Protein AF-A0A8S3J672-F1 (afdb_monomer)

Organism: NCBI:txid392030

Structure (mmCIF, N/CA/C/O backbone):
data_AF-A0A8S3J672-F1
#
_entry.id   AF-A0A8S3J672-F1
#
loop_
_atom_site.group_PDB
_atom_site.id
_atom_site.type_symbol
_atom_site.label_atom_id
_atom_site.label_alt_id
_atom_site.label_comp_id
_atom_site.label_asym_id
_atom_site.label_entity_id
_atom_site.label_seq_id
_atom_site.pdbx_PDB_ins_code
_atom_site.Cartn_x
_atom_site.Cartn_y
_atom_site.Cartn_z
_atom_site.occupancy
_atom_site.B_iso_or_equiv
_atom_site.auth_seq_id
_atom_site.auth_comp_id
_atom_site.auth_asym_id
_atom_site.auth_atom_id
_atom_site.pdbx_PDB_model_num
ATOM 1 N N . MET A 1 1 ? -4.971 -10.548 54.032 1.00 41.50 1 MET A N 1
ATOM 2 C CA . MET A 1 1 ? -5.477 -9.468 53.154 1.00 41.50 1 MET A CA 1
ATOM 3 C C . MET A 1 1 ? -4.931 -9.611 51.724 1.00 41.50 1 MET A C 1
ATOM 5 O O . MET A 1 1 ? -4.292 -8.696 51.235 1.00 41.50 1 MET A O 1
ATOM 9 N N . VAL A 1 2 ? -5.149 -10.746 51.040 1.00 46.94 2 VAL A N 1
ATOM 10 C CA . VAL A 1 2 ? -4.625 -10.968 49.662 1.00 46.94 2 VAL A CA 1
ATOM 11 C C . VAL A 1 2 ? -5.725 -11.379 48.667 1.00 46.94 2 VAL A C 1
ATOM 13 O O . VAL A 1 2 ? -5.543 -11.284 47.463 1.00 46.94 2 VAL A O 1
ATOM 16 N N . VAL A 1 3 ? -6.919 -11.749 49.142 1.00 48.62 3 VAL A N 1
ATOM 17 C CA . VAL A 1 3 ? -7.973 -12.319 48.280 1.00 48.62 3 VAL A CA 1
ATOM 18 C C . VAL A 1 3 ? -8.793 -11.250 47.531 1.00 48.62 3 VAL A C 1
ATOM 20 O O . VAL A 1 3 ? -9.295 -11.509 46.446 1.00 48.62 3 VAL A O 1
ATOM 23 N N . LYS A 1 4 ? -8.860 -10.010 48.037 1.00 40.84 4 LYS A N 1
ATOM 24 C CA . LYS A 1 4 ? -9.762 -8.969 47.502 1.00 40.84 4 LYS A CA 1
ATOM 25 C C . LYS A 1 4 ? -9.301 -8.333 46.177 1.00 40.84 4 LYS A C 1
ATOM 27 O O . LYS A 1 4 ? -10.119 -7.786 45.453 1.00 40.84 4 LYS A O 1
ATOM 32 N N . SER A 1 5 ? -8.014 -8.441 45.830 1.00 45.78 5 SER A N 1
ATOM 33 C CA . SER A 1 5 ? -7.457 -7.856 44.596 1.00 45.78 5 SER A CA 1
ATOM 34 C C . SER A 1 5 ? -7.694 -8.709 43.342 1.00 45.78 5 SER A C 1
ATOM 36 O O . SER A 1 5 ? -7.580 -8.193 42.232 1.00 45.78 5 SER A O 1
ATOM 38 N N . SER A 1 6 ? -8.009 -10.002 43.490 1.00 50.56 6 SER A N 1
ATOM 39 C CA . SER A 1 6 ? -8.250 -10.897 42.349 1.00 50.56 6 SER A CA 1
ATOM 40 C C . SER A 1 6 ? -9.700 -10.874 41.858 1.00 50.56 6 SER A C 1
ATOM 42 O O . SER A 1 6 ? -9.949 -11.238 40.712 1.00 50.56 6 SER A O 1
ATOM 44 N N . GLU A 1 7 ? -10.662 -10.477 42.694 1.00 48.91 7 GLU A N 1
ATOM 45 C CA . GLU A 1 7 ? -12.076 -10.426 42.297 1.00 48.91 7 GLU A CA 1
ATOM 46 C C . GLU A 1 7 ? -12.416 -9.148 41.518 1.00 48.91 7 GLU A C 1
ATOM 48 O O . GLU A 1 7 ? -13.196 -9.210 40.570 1.00 48.91 7 GLU A O 1
ATOM 53 N N . GLU A 1 8 ? -11.778 -8.012 41.824 1.00 47.81 8 GLU A N 1
ATOM 54 C CA . GLU A 1 8 ? -12.003 -6.762 41.080 1.00 47.81 8 GLU A CA 1
ATOM 55 C C . GLU A 1 8 ? -11.441 -6.803 39.652 1.00 47.81 8 GLU A C 1
ATOM 57 O O . GLU A 1 8 ? -12.056 -6.256 38.736 1.00 47.81 8 GLU A O 1
ATOM 62 N N . SER A 1 9 ? -10.333 -7.515 39.415 1.00 51.56 9 SER A N 1
ATOM 63 C CA . SER A 1 9 ? -9.802 -7.701 38.057 1.00 51.56 9 SER A CA 1
ATOM 64 C C . SER A 1 9 ? -10.707 -8.604 37.212 1.00 51.56 9 SER A C 1
ATOM 66 O O . SER A 1 9 ? -10.969 -8.303 36.050 1.00 51.56 9 SER A O 1
ATOM 68 N N . GLN A 1 10 ? -11.270 -9.661 37.803 1.00 49.97 10 GLN A N 1
ATOM 69 C CA . GLN A 1 10 ? -12.218 -10.563 37.139 1.00 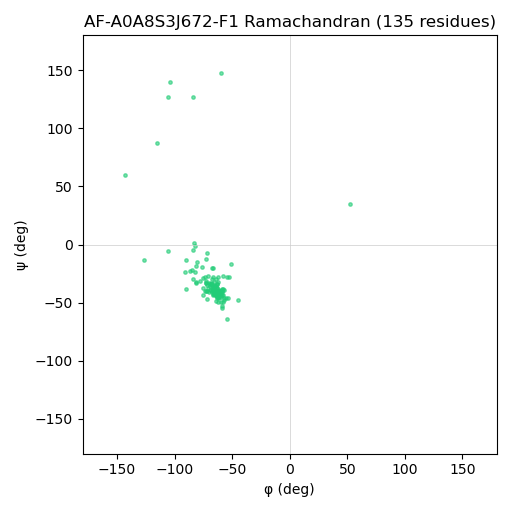49.97 10 GLN A CA 1
ATOM 70 C C . GLN A 1 10 ? -13.567 -9.885 36.857 1.00 49.97 10 GLN A C 1
ATOM 72 O O . GLN A 1 10 ? -14.176 -10.126 35.812 1.00 49.97 10 GLN A O 1
ATOM 77 N N . PHE A 1 11 ? -14.026 -9.007 37.753 1.00 49.31 11 PHE A N 1
ATOM 78 C CA . PHE A 1 11 ? -15.255 -8.237 37.568 1.00 49.31 11 PHE A CA 1
ATOM 79 C C . PHE A 1 11 ? -15.082 -7.133 36.515 1.00 49.31 11 PHE A C 1
ATOM 81 O O . PHE A 1 11 ? -15.945 -6.977 35.654 1.00 49.31 11 PHE A O 1
ATOM 88 N N . GLY A 1 12 ? -13.933 -6.448 36.495 1.00 49.97 12 GLY A N 1
ATOM 89 C CA . GLY A 1 12 ? -13.578 -5.499 35.435 1.00 49.97 12 GLY A CA 1
ATOM 90 C C . GLY A 1 12 ? -13.510 -6.157 34.053 1.00 49.97 12 GLY A C 1
ATOM 91 O O . GLY A 1 12 ? -14.085 -5.641 33.096 1.00 49.97 12 GLY A O 1
ATOM 92 N N . ILE A 1 13 ? -12.908 -7.349 33.958 1.00 53.97 13 ILE A N 1
ATOM 93 C CA . ILE A 1 13 ? -12.858 -8.140 32.716 1.00 53.97 13 ILE A CA 1
ATOM 94 C C . ILE A 1 13 ? -14.270 -8.565 32.272 1.00 53.97 13 ILE A C 1
ATOM 96 O O . ILE A 1 13 ? -14.607 -8.448 31.094 1.00 53.97 13 ILE A O 1
ATOM 100 N N . LYS A 1 14 ? -15.134 -9.003 33.199 1.00 47.41 14 LYS A N 1
ATOM 101 C CA . LYS A 1 14 ? -16.520 -9.394 32.879 1.00 47.41 14 LYS A CA 1
ATOM 102 C C . LYS A 1 14 ? -17.421 -8.225 32.474 1.00 47.41 14 LYS A C 1
ATOM 104 O O . LYS A 1 14 ? -18.288 -8.412 31.626 1.00 47.41 14 LYS A O 1
ATOM 109 N N . VAL A 1 15 ? -17.227 -7.032 33.038 1.00 51.66 15 VAL A N 1
ATOM 110 C CA . VAL A 1 15 ? -18.006 -5.837 32.668 1.00 51.66 15 VAL A CA 1
ATOM 111 C C . VAL A 1 15 ? -17.598 -5.320 31.281 1.00 51.66 15 VAL A C 1
ATOM 113 O O . VAL A 1 15 ? -18.472 -4.924 30.511 1.00 51.66 15 VAL A O 1
ATOM 116 N N . TYR A 1 16 ? -16.324 -5.446 30.887 1.00 51.53 16 TYR A N 1
ATOM 117 C CA . TYR A 1 16 ? -15.881 -5.190 29.504 1.00 51.53 16 TYR A CA 1
ATOM 118 C C . TYR A 1 16 ? -16.440 -6.194 28.479 1.00 51.53 16 TYR A C 1
ATOM 120 O O . TYR A 1 16 ? -16.662 -5.842 27.322 1.00 51.53 16 TYR A O 1
ATOM 128 N N . LEU A 1 17 ? -16.735 -7.425 28.903 1.00 51.81 17 LEU A N 1
ATOM 129 C CA . LEU A 1 17 ? -17.358 -8.467 28.075 1.00 51.81 17 LEU A CA 1
ATOM 130 C C . LEU A 1 17 ? -18.852 -8.224 27.768 1.00 51.81 17 LEU A C 1
ATOM 132 O O . LEU A 1 17 ? -19.428 -8.953 26.964 1.00 51.81 17 LEU A O 1
ATOM 136 N N . SER A 1 18 ? -19.489 -7.213 28.374 1.00 50.22 18 SER A N 1
ATOM 137 C CA . SER A 1 18 ? -20.938 -6.966 28.252 1.00 50.22 18 SER A CA 1
ATOM 138 C C . SER A 1 18 ? -21.377 -6.174 27.008 1.00 50.22 18 SER A C 1
ATOM 140 O O . SER A 1 18 ? -22.575 -6.066 26.752 1.00 50.22 18 SER A O 1
ATOM 142 N N . GLN A 1 19 ? -20.445 -5.686 26.179 1.00 59.62 19 GLN A N 1
ATOM 143 C CA . GLN A 1 19 ? -20.758 -5.221 24.823 1.00 59.62 19 GLN A CA 1
ATOM 144 C C . GLN A 1 19 ? -20.066 -6.120 23.792 1.00 59.62 19 GLN A C 1
ATOM 146 O O . GLN A 1 19 ? -18.962 -5.788 23.350 1.00 59.62 19 GLN A O 1
ATOM 151 N N . PRO A 1 20 ? -20.695 -7.237 23.361 1.00 66.94 20 PRO A N 1
ATOM 152 C CA . PRO A 1 20 ? -20.134 -8.102 22.314 1.00 66.94 20 PRO A CA 1
ATOM 153 C C . PRO A 1 20 ? -19.768 -7.307 21.053 1.00 66.94 20 PRO A C 1
ATOM 155 O O . PRO A 1 20 ? -18.815 -7.641 20.358 1.00 66.94 20 PRO A O 1
ATOM 158 N N . TRP A 1 21 ? -20.466 -6.196 20.817 1.00 65.62 21 TRP A N 1
ATOM 159 C CA . TRP A 1 21 ? -20.192 -5.240 19.754 1.00 65.62 21 TRP A CA 1
ATOM 160 C C . TRP A 1 21 ? -18.764 -4.671 19.763 1.00 65.62 21 TRP A C 1
ATOM 162 O O . TRP A 1 21 ? -18.101 -4.664 18.728 1.00 65.62 21 TRP A O 1
ATOM 172 N N . ASN A 1 22 ? -18.247 -4.253 20.922 1.00 68.81 22 ASN A N 1
ATOM 173 C CA . ASN A 1 22 ? -16.900 -3.679 21.006 1.00 68.81 22 ASN A CA 1
ATOM 174 C C . ASN A 1 22 ? -15.824 -4.753 20.831 1.00 68.81 22 ASN A C 1
ATOM 176 O O . ASN A 1 22 ? -14.794 -4.496 20.222 1.00 68.81 22 ASN A O 1
ATOM 180 N N . LEU A 1 23 ? -16.096 -5.974 21.294 1.00 75.12 23 LEU A N 1
ATOM 181 C CA . LEU A 1 23 ? -15.209 -7.126 21.131 1.00 75.12 23 LEU A CA 1
ATOM 182 C C . LEU A 1 23 ? -15.102 -7.555 19.661 1.00 75.12 23 LEU A C 1
ATOM 184 O O . LEU A 1 23 ? -14.006 -7.825 19.175 1.00 75.12 23 LEU A O 1
ATOM 188 N N . ILE A 1 24 ? -16.224 -7.544 18.934 1.00 77.06 24 ILE A N 1
ATOM 189 C CA . ILE A 1 24 ? -16.259 -7.775 17.483 1.00 77.06 24 ILE A CA 1
ATOM 190 C C . ILE A 1 24 ? -15.499 -6.665 16.750 1.00 77.06 24 ILE A C 1
ATOM 192 O O . ILE A 1 24 ? -14.682 -6.960 15.879 1.00 77.06 24 ILE A O 1
ATOM 196 N N . LYS A 1 25 ? -15.708 -5.398 17.132 1.00 72.38 25 LYS A N 1
ATOM 197 C CA . LYS A 1 25 ? -15.013 -4.251 16.531 1.00 72.38 25 LYS A CA 1
ATOM 198 C C . LYS A 1 25 ? -13.497 -4.319 16.752 1.00 72.38 25 LYS A C 1
ATOM 200 O O . LYS A 1 25 ? -12.732 -4.155 15.805 1.00 72.38 25 LYS A O 1
ATOM 205 N N . SER A 1 26 ? -13.053 -4.630 17.969 1.00 74.19 26 SER A N 1
ATOM 206 C CA . SER A 1 26 ? -11.633 -4.837 18.274 1.00 74.19 26 SER A CA 1
ATOM 207 C C . SER A 1 26 ? -11.057 -6.043 17.531 1.00 74.19 26 SER A C 1
ATOM 209 O O . SER A 1 26 ? -9.964 -5.950 16.980 1.00 74.19 26 SER A O 1
ATOM 211 N N . GLY A 1 27 ? -11.794 -7.155 17.446 1.00 78.75 27 GLY A N 1
ATOM 212 C CA . GLY A 1 27 ? -11.377 -8.325 16.668 1.00 78.75 27 GLY A CA 1
ATOM 213 C C . GLY A 1 27 ? -11.208 -8.013 15.178 1.00 78.75 27 GLY A C 1
ATOM 214 O O . GLY A 1 27 ? -10.235 -8.440 14.557 1.00 78.75 27 GLY A O 1
ATOM 215 N N . TYR A 1 28 ? -12.109 -7.208 14.617 1.00 77.00 28 TYR A N 1
ATOM 216 C CA . TYR A 1 28 ? -12.036 -6.753 13.233 1.00 77.00 28 TYR A CA 1
ATOM 217 C C . TYR A 1 28 ? -10.825 -5.841 12.972 1.00 77.00 28 TYR A C 1
ATOM 219 O O . TYR A 1 28 ? -10.137 -6.011 11.964 1.00 77.00 28 TYR A O 1
ATOM 227 N N . LEU A 1 29 ? -10.501 -4.933 13.899 1.00 75.62 29 LEU A N 1
ATOM 228 C CA . LEU A 1 29 ? -9.297 -4.095 13.820 1.00 75.62 29 LEU A CA 1
ATOM 229 C C . LEU A 1 29 ? -8.007 -4.925 13.886 1.00 75.62 29 LEU A C 1
ATOM 231 O O . LEU A 1 29 ? -7.070 -4.677 13.132 1.00 75.62 29 LEU A O 1
ATOM 235 N N . VAL A 1 30 ? -7.958 -5.959 14.728 1.00 80.81 30 VAL A N 1
ATOM 236 C CA . VAL A 1 30 ? -6.792 -6.858 14.791 1.00 80.81 30 VAL A CA 1
ATOM 237 C C . VAL A 1 30 ? -6.630 -7.649 13.488 1.00 80.81 30 VAL A C 1
ATOM 239 O O . VAL A 1 30 ? -5.522 -7.748 12.963 1.00 80.81 30 VAL A O 1
ATOM 242 N N . LEU A 1 31 ? -7.722 -8.168 12.916 1.00 79.56 31 LEU A N 1
ATOM 243 C CA . LEU A 1 31 ? -7.693 -8.858 11.618 1.00 79.56 31 LEU A CA 1
ATOM 244 C C . LEU A 1 31 ? -7.212 -7.942 10.488 1.00 79.56 31 LEU A C 1
ATOM 246 O O . LEU A 1 31 ? -6.373 -8.334 9.681 1.00 79.56 31 LEU A O 1
ATOM 250 N N . THR A 1 32 ? -7.710 -6.711 10.471 1.00 76.50 32 THR A N 1
ATOM 251 C CA . THR A 1 32 ? -7.308 -5.625 9.567 1.00 76.50 32 THR A CA 1
ATOM 252 C C . THR A 1 32 ? -5.792 -5.395 9.615 1.00 76.50 32 THR A C 1
ATOM 254 O O . THR A 1 32 ? -5.133 -5.367 8.574 1.00 76.50 32 THR A O 1
ATOM 257 N N . TRP A 1 33 ? -5.214 -5.337 10.818 1.00 77.75 33 TRP A N 1
ATOM 258 C CA . TRP A 1 33 ? -3.768 -5.220 11.022 1.00 77.75 33 TRP A CA 1
ATOM 259 C C . TRP A 1 33 ? -2.982 -6.427 10.501 1.00 77.75 33 TRP A C 1
ATOM 261 O O . TRP A 1 33 ? -1.949 -6.257 9.854 1.00 77.75 33 TRP A O 1
ATOM 271 N N . ILE A 1 34 ? -3.479 -7.646 10.724 1.00 83.88 34 ILE A N 1
ATOM 272 C CA . ILE A 1 34 ? -2.842 -8.869 10.214 1.00 83.88 34 ILE A CA 1
ATOM 273 C C . ILE A 1 34 ? -2.831 -8.872 8.679 1.00 83.88 34 ILE A C 1
ATOM 275 O O . ILE A 1 34 ? -1.796 -9.146 8.071 1.00 83.88 34 ILE A O 1
ATOM 279 N N . VAL A 1 35 ? -3.955 -8.528 8.040 1.00 81.19 35 VAL A N 1
ATOM 280 C CA . VAL A 1 35 ? -4.068 -8.456 6.572 1.00 81.19 35 VAL A CA 1
ATOM 281 C C . VAL A 1 35 ? -3.126 -7.399 5.996 1.00 81.19 35 VAL A C 1
ATOM 283 O O . VAL A 1 35 ? -2.503 -7.631 4.954 1.00 81.19 35 VAL A O 1
ATOM 286 N N . LEU A 1 36 ? -2.987 -6.260 6.680 1.00 79.38 36 LEU A N 1
ATOM 287 C CA . LEU A 1 36 ? -2.068 -5.196 6.291 1.00 79.38 36 LEU A CA 1
ATOM 288 C C . LEU A 1 36 ? -0.600 -5.635 6.411 1.00 79.38 36 LEU A C 1
ATOM 290 O O . LEU A 1 36 ? 0.183 -5.408 5.487 1.00 79.38 36 LEU A O 1
ATOM 294 N N . GLY A 1 37 ? -0.240 -6.319 7.501 1.00 80.38 37 GLY A N 1
ATOM 295 C CA . GLY A 1 37 ? 1.087 -6.911 7.688 1.00 80.38 37 GLY A CA 1
ATOM 296 C C . GLY A 1 37 ? 1.419 -7.932 6.600 1.00 80.38 37 GLY A C 1
ATOM 297 O O . GLY A 1 37 ? 2.491 -7.883 5.999 1.00 80.38 37 GLY A O 1
ATOM 298 N N . PHE A 1 38 ? 0.458 -8.790 6.253 1.00 81.06 38 PHE A N 1
ATOM 299 C CA . PHE A 1 38 ? 0.627 -9.762 5.174 1.00 81.06 38 PHE A CA 1
ATOM 300 C C . PHE A 1 38 ? 0.844 -9.081 3.813 1.00 81.06 38 PHE A C 1
ATOM 302 O O . PHE A 1 38 ? 1.674 -9.527 3.026 1.00 81.06 38 PHE A O 1
ATOM 309 N N . HIS A 1 39 ? 0.156 -7.964 3.547 1.00 75.56 39 HIS A N 1
ATOM 310 C CA . HIS A 1 39 ? 0.341 -7.163 2.329 1.00 75.56 39 HIS A CA 1
ATOM 311 C C . HIS A 1 39 ? 1.721 -6.498 2.225 1.00 75.56 39 HIS A C 1
ATOM 313 O O . HIS A 1 39 ? 2.205 -6.282 1.113 1.00 75.56 39 HIS A O 1
ATOM 319 N N . LEU A 1 40 ? 2.332 -6.127 3.352 1.00 75.88 40 LEU A N 1
ATOM 320 C CA . LEU A 1 40 ? 3.680 -5.553 3.389 1.00 75.88 40 LEU A CA 1
ATOM 321 C C . LEU A 1 40 ? 4.737 -6.615 3.075 1.00 75.88 40 LEU A C 1
ATOM 323 O O . LEU A 1 40 ? 5.590 -6.394 2.218 1.00 75.88 40 LEU A O 1
ATOM 327 N N . GLU A 1 41 ? 4.626 -7.783 3.705 1.00 83.38 41 GLU A N 1
ATOM 328 C CA . GLU A 1 41 ? 5.587 -8.879 3.543 1.00 83.38 41 GLU A CA 1
ATOM 329 C C . GLU A 1 41 ? 5.479 -9.569 2.177 1.00 83.38 41 GLU A C 1
ATOM 331 O O . GLU A 1 41 ? 6.490 -9.991 1.619 1.00 83.38 41 GLU A O 1
ATOM 336 N N . LEU A 1 42 ? 4.283 -9.623 1.573 1.00 79.56 42 LEU A N 1
ATOM 337 C CA . LEU A 1 42 ? 4.067 -10.226 0.247 1.00 79.56 42 LEU A CA 1
ATOM 338 C C . LEU A 1 42 ? 4.915 -9.589 -0.859 1.00 79.56 42 LEU A C 1
ATOM 340 O O . LEU A 1 42 ? 5.237 -10.257 -1.845 1.00 79.56 42 LEU A O 1
ATOM 344 N N . ILE A 1 43 ? 5.292 -8.316 -0.711 1.00 76.19 43 ILE A N 1
ATOM 345 C CA . ILE A 1 43 ? 6.103 -7.589 -1.696 1.00 76.19 43 ILE A CA 1
ATOM 346 C C . ILE A 1 43 ? 7.528 -8.122 -1.781 1.00 76.19 43 ILE A C 1
ATOM 348 O O . ILE A 1 43 ? 8.082 -8.151 -2.876 1.00 76.19 43 ILE A O 1
ATOM 352 N N . GLY A 1 44 ? 8.105 -8.596 -0.676 1.00 77.00 44 GLY A N 1
ATOM 353 C CA . GLY A 1 44 ? 9.460 -9.149 -0.657 1.00 77.00 44 GLY A CA 1
ATOM 354 C C . GLY A 1 44 ? 9.663 -10.271 -1.686 1.00 77.00 44 GLY A C 1
ATOM 355 O O . GLY A 1 44 ? 10.430 -10.094 -2.637 1.00 77.00 44 GLY A O 1
ATOM 356 N N . PRO A 1 45 ? 8.960 -11.413 -1.566 1.00 79.81 45 PRO A N 1
ATOM 357 C CA . PRO A 1 45 ? 9.117 -12.523 -2.499 1.00 79.81 45 PRO A CA 1
ATOM 358 C C . PRO A 1 45 ? 8.596 -12.184 -3.900 1.00 79.81 45 PRO A C 1
ATOM 360 O O . PRO A 1 45 ? 9.203 -12.591 -4.892 1.00 79.81 45 PRO A O 1
ATOM 363 N N . THR A 1 46 ? 7.514 -11.405 -4.017 1.00 77.75 46 THR A N 1
ATOM 364 C CA . THR A 1 46 ? 6.951 -11.047 -5.330 1.00 77.75 46 THR A CA 1
ATOM 365 C C . THR A 1 46 ? 7.828 -10.078 -6.117 1.00 77.75 46 THR A C 1
ATOM 367 O O . THR A 1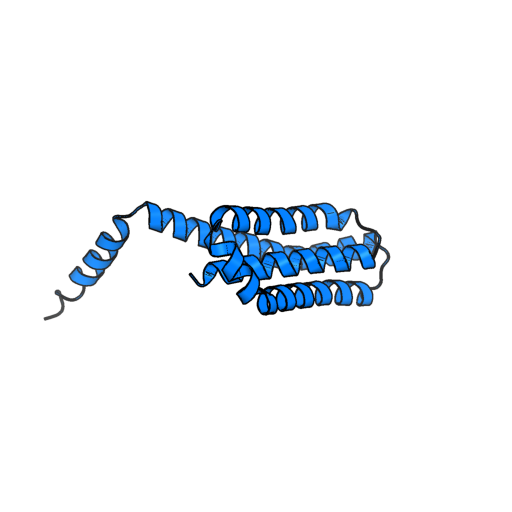 46 ? 7.829 -10.154 -7.345 1.00 77.75 46 THR A O 1
ATOM 370 N N . MET A 1 47 ? 8.644 -9.241 -5.465 1.00 72.75 47 MET A N 1
ATOM 371 C CA . MET A 1 47 ? 9.556 -8.318 -6.146 1.00 72.75 47 MET A CA 1
ATOM 372 C C . MET A 1 47 ? 10.513 -9.057 -7.090 1.00 72.75 47 MET A C 1
ATOM 374 O O . MET A 1 47 ? 10.723 -8.598 -8.205 1.00 72.75 47 MET A O 1
ATOM 378 N N . SER A 1 48 ? 11.020 -10.233 -6.708 1.00 76.12 48 SER A N 1
ATOM 379 C CA . SER A 1 48 ? 11.912 -11.041 -7.558 1.00 76.12 48 SER A CA 1
ATOM 380 C C . SER A 1 48 ? 11.246 -11.510 -8.864 1.00 76.12 48 SER A C 1
ATOM 382 O O . SER A 1 48 ? 11.829 -11.428 -9.946 1.00 76.12 48 SER A O 1
ATOM 384 N N . ILE A 1 49 ? 9.981 -11.929 -8.780 1.00 77.69 49 ILE A N 1
ATOM 385 C CA . ILE A 1 49 ? 9.175 -12.392 -9.917 1.00 77.69 49 ILE A CA 1
ATOM 386 C C . ILE A 1 49 ? 8.785 -11.207 -10.804 1.00 77.69 49 ILE A C 1
ATOM 388 O O . ILE A 1 49 ? 8.808 -11.288 -12.032 1.00 77.69 49 ILE A O 1
ATOM 392 N N . VAL A 1 50 ? 8.443 -10.080 -10.188 1.00 73.81 50 VAL A N 1
ATOM 393 C CA . VAL A 1 50 ? 8.094 -8.844 -10.888 1.00 73.81 50 VAL A CA 1
ATOM 394 C C . VAL A 1 50 ? 9.328 -8.249 -11.584 1.00 73.81 50 VAL A C 1
ATOM 396 O O . VAL A 1 50 ? 9.200 -7.741 -12.695 1.00 73.81 50 V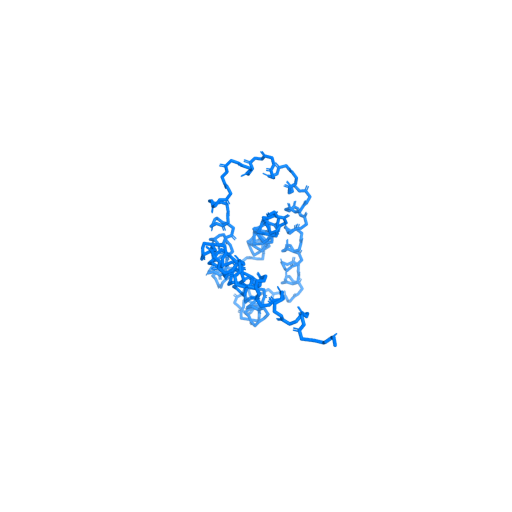AL A O 1
ATOM 399 N N . ALA A 1 51 ? 10.528 -8.392 -11.007 1.00 74.00 51 ALA A N 1
ATOM 400 C CA . ALA A 1 51 ? 11.798 -7.953 -11.599 1.00 74.00 51 ALA A CA 1
ATOM 401 C C . ALA A 1 51 ? 12.067 -8.699 -12.900 1.00 74.00 51 ALA A C 1
ATOM 403 O O . ALA A 1 51 ? 12.314 -8.099 -13.949 1.00 74.00 51 ALA A O 1
ATOM 404 N N . ALA A 1 52 ? 11.940 -10.027 -12.826 1.00 76.38 52 ALA A N 1
ATOM 405 C CA . ALA A 1 52 ? 12.123 -10.919 -13.956 1.00 76.38 52 ALA A CA 1
ATOM 406 C C . ALA A 1 52 ? 11.107 -10.634 -15.077 1.00 76.38 52 ALA A C 1
ATOM 408 O O . ALA A 1 52 ? 11.474 -10.621 -16.251 1.00 76.38 52 ALA A O 1
ATOM 409 N N . ASN A 1 53 ? 9.849 -10.348 -14.724 1.00 76.69 53 ASN A N 1
ATOM 410 C CA . ASN A 1 53 ? 8.789 -10.057 -15.694 1.00 76.69 53 ASN A CA 1
ATOM 411 C C . ASN A 1 53 ? 8.892 -8.661 -16.324 1.00 76.69 53 ASN A C 1
ATOM 413 O O . ASN A 1 53 ? 8.607 -8.502 -17.513 1.00 76.69 53 ASN A O 1
ATOM 417 N N . ALA A 1 54 ? 9.296 -7.649 -15.555 1.00 69.19 54 ALA A N 1
ATOM 418 C CA . ALA A 1 54 ? 9.423 -6.281 -16.044 1.00 69.19 54 ALA A CA 1
ATOM 419 C C . ALA A 1 54 ? 10.737 -6.039 -16.811 1.00 69.19 54 ALA A C 1
ATOM 421 O O . ALA A 1 54 ? 10.829 -5.049 -17.531 1.00 69.19 54 ALA A O 1
ATOM 422 N N . LYS A 1 55 ? 11.735 -6.936 -16.701 1.00 70.19 55 LYS A N 1
ATOM 423 C CA . LYS A 1 55 ? 13.105 -6.743 -17.228 1.00 70.19 55 LYS A CA 1
ATOM 424 C C . LYS A 1 55 ? 13.726 -5.415 -16.769 1.00 70.19 55 LYS A C 1
ATOM 426 O O . LYS A 1 55 ? 14.443 -4.758 -17.518 1.00 70.19 55 LYS A O 1
ATOM 431 N N . VAL A 1 56 ? 13.397 -5.007 -15.549 1.00 70.00 56 VAL A N 1
ATOM 432 C CA . VAL A 1 56 ? 13.837 -3.753 -14.933 1.00 70.00 56 VAL A CA 1
ATOM 433 C C . VAL A 1 56 ? 14.929 -4.070 -13.915 1.00 70.00 56 VAL A C 1
ATOM 435 O O . VAL A 1 56 ? 14.817 -5.048 -13.178 1.00 70.00 56 VAL A O 1
ATOM 438 N N . ASP A 1 57 ? 15.965 -3.233 -13.856 1.00 79.12 57 ASP A N 1
ATOM 439 C CA . ASP A 1 57 ? 17.025 -3.355 -12.854 1.00 79.12 57 ASP A CA 1
ATOM 440 C C . ASP A 1 57 ? 16.483 -3.253 -11.422 1.00 79.12 57 ASP A C 1
ATOM 442 O O . ASP A 1 57 ? 15.575 -2.470 -11.127 1.00 79.12 57 ASP A O 1
ATOM 446 N N . TYR A 1 58 ? 17.117 -3.967 -10.488 1.00 73.25 58 TYR A N 1
ATOM 447 C CA . TYR A 1 58 ? 16.783 -3.915 -9.057 1.00 73.25 58 TYR A CA 1
ATOM 448 C C . TYR A 1 58 ? 16.817 -2.486 -8.482 1.00 73.25 58 TYR A C 1
ATOM 450 O O . TYR A 1 58 ? 16.058 -2.166 -7.568 1.00 73.25 58 TYR A O 1
ATOM 458 N N . SER A 1 59 ? 17.639 -1.599 -9.055 1.00 77.00 59 SER A N 1
ATOM 459 C CA . SER A 1 59 ? 17.670 -0.171 -8.707 1.00 77.00 59 SER A CA 1
ATOM 460 C C . SER A 1 59 ? 16.366 0.561 -9.066 1.00 77.00 59 SER A C 1
ATOM 462 O O . SER A 1 59 ? 15.901 1.419 -8.319 1.00 77.00 59 SER A O 1
ATOM 464 N N . GLY A 1 60 ? 15.717 0.188 -10.171 1.00 75.94 60 GLY A N 1
ATOM 465 C CA . GLY A 1 60 ? 14.400 0.708 -10.530 1.00 75.94 60 GLY A CA 1
ATOM 466 C C . GLY A 1 60 ? 13.316 0.257 -9.553 1.00 75.94 60 GLY A C 1
ATOM 467 O O . GLY A 1 60 ? 12.445 1.038 -9.173 1.00 75.94 60 GLY A O 1
ATOM 468 N N . MET A 1 61 ? 13.404 -0.980 -9.073 1.00 79.31 61 MET A N 1
ATOM 469 C CA . MET A 1 61 ? 12.443 -1.522 -8.112 1.00 79.31 61 MET A CA 1
ATOM 470 C C . MET A 1 61 ? 12.582 -0.925 -6.716 1.00 79.31 61 MET A C 1
ATOM 472 O O . MET A 1 61 ? 11.568 -0.682 -6.062 1.00 79.31 61 MET A O 1
ATOM 476 N N . SER A 1 62 ? 13.804 -0.615 -6.276 1.00 81.75 62 SER A N 1
ATOM 477 C CA . SER A 1 62 ? 14.000 0.104 -5.014 1.00 81.75 62 SER A CA 1
ATOM 478 C C . SER A 1 62 ? 13.396 1.511 -5.071 1.00 81.75 62 SER A C 1
ATOM 480 O O . SER A 1 62 ? 12.786 1.944 -4.095 1.00 81.75 62 SER A O 1
ATOM 482 N N . SER A 1 63 ? 13.461 2.192 -6.223 1.00 82.75 63 SER A N 1
ATOM 483 C CA . SER A 1 63 ? 12.785 3.485 -6.414 1.00 82.75 63 SER A CA 1
ATOM 484 C C . SER A 1 63 ? 11.256 3.378 -6.342 1.00 82.75 63 SER A C 1
ATOM 486 O O . SER A 1 63 ? 10.603 4.225 -5.730 1.00 82.75 63 SER A O 1
ATOM 488 N N . ALA A 1 64 ? 10.680 2.300 -6.882 1.00 83.94 64 ALA A N 1
ATOM 489 C CA . ALA A 1 64 ? 9.245 2.046 -6.804 1.00 83.94 64 ALA A CA 1
ATOM 490 C C . ALA A 1 64 ? 8.806 1.763 -5.359 1.00 83.94 64 ALA A C 1
ATOM 492 O O . ALA A 1 64 ? 7.788 2.284 -4.902 1.00 83.94 64 ALA A O 1
ATOM 493 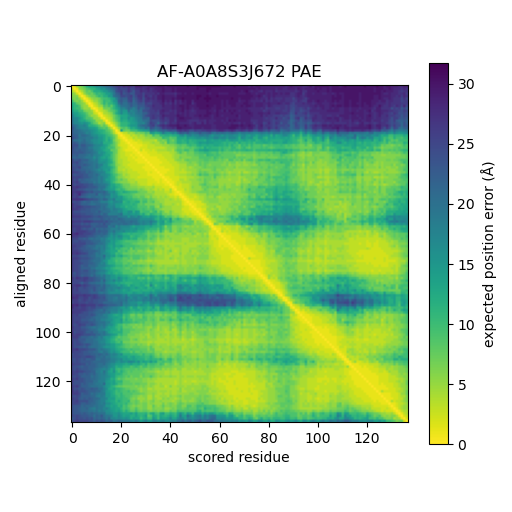N N . LEU A 1 65 ? 9.624 1.026 -4.602 1.00 84.00 65 LEU A N 1
ATOM 494 C CA . LEU A 1 65 ? 9.396 0.797 -3.178 1.00 84.00 65 LEU A CA 1
ATOM 495 C C . LEU A 1 65 ? 9.530 2.090 -2.357 1.00 84.00 65 LEU A C 1
ATOM 497 O O . LEU A 1 65 ? 8.720 2.339 -1.469 1.00 84.00 65 LEU A O 1
ATOM 501 N N . ALA A 1 66 ? 10.488 2.959 -2.688 1.00 87.12 66 ALA A N 1
ATOM 502 C CA . ALA A 1 66 ? 10.614 4.276 -2.063 1.00 87.12 66 ALA A CA 1
ATOM 503 C C . ALA A 1 66 ? 9.385 5.165 -2.335 1.00 87.12 66 ALA A C 1
ATOM 505 O O . ALA A 1 66 ? 8.955 5.917 -1.458 1.00 87.12 66 ALA A O 1
ATOM 506 N N . SER A 1 67 ? 8.769 5.033 -3.516 1.00 87.31 67 SER A N 1
ATOM 507 C CA . SER A 1 67 ? 7.524 5.728 -3.865 1.00 87.31 67 SER A CA 1
ATOM 508 C C . SER A 1 67 ? 6.354 5.336 -2.952 1.00 87.31 67 SER A C 1
ATOM 510 O O . SER A 1 67 ? 5.542 6.192 -2.600 1.00 87.31 67 SER A O 1
ATOM 512 N N . ARG A 1 68 ? 6.315 4.086 -2.464 1.00 85.81 68 ARG A N 1
ATOM 513 C CA . ARG A 1 68 ? 5.354 3.653 -1.434 1.00 85.81 68 ARG A CA 1
ATOM 514 C C . ARG A 1 68 ? 5.499 4.465 -0.148 1.00 85.81 68 ARG A C 1
ATOM 516 O O . ARG A 1 68 ? 4.510 4.984 0.366 1.00 85.81 68 ARG A O 1
ATOM 523 N N . SER A 1 69 ? 6.723 4.603 0.358 1.00 87.25 69 SER A N 1
ATOM 524 C CA . SER A 1 69 ? 6.999 5.390 1.567 1.00 87.25 69 SER A CA 1
ATOM 525 C C . SER A 1 69 ? 6.658 6.866 1.368 1.00 87.25 69 SER A C 1
ATOM 527 O O . SER A 1 69 ? 6.104 7.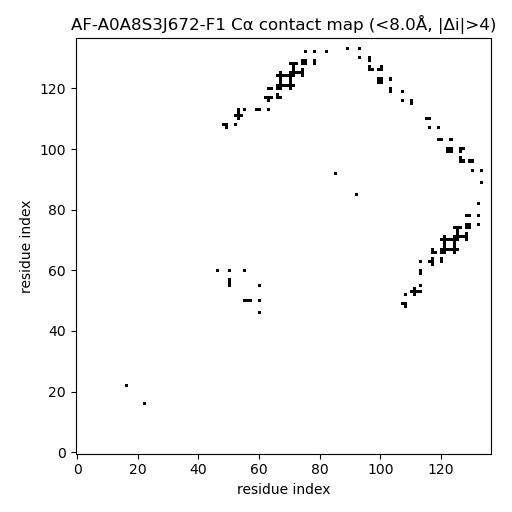494 2.267 1.00 87.25 69 SER A O 1
ATOM 529 N N . ALA A 1 70 ? 6.913 7.411 0.173 1.00 90.44 70 ALA A N 1
ATOM 530 C CA . ALA A 1 70 ? 6.495 8.766 -0.177 1.00 90.44 70 ALA A CA 1
ATOM 531 C C . ALA A 1 70 ? 4.963 8.916 -0.142 1.00 90.44 70 ALA A C 1
ATOM 533 O O . ALA A 1 70 ? 4.460 9.864 0.457 1.00 90.44 70 ALA A O 1
ATOM 534 N N . GLY A 1 71 ? 4.217 7.958 -0.703 1.00 86.88 71 GLY A N 1
ATOM 535 C CA . GLY A 1 71 ? 2.752 7.935 -0.656 1.00 86.88 71 GLY A CA 1
ATOM 536 C C . GLY A 1 71 ? 2.190 7.889 0.769 1.00 86.88 71 GLY A C 1
ATOM 537 O O . GLY A 1 71 ? 1.222 8.592 1.066 1.00 86.88 71 GLY A O 1
ATOM 538 N N . TYR A 1 72 ? 2.827 7.123 1.660 1.00 86.00 72 TYR A N 1
ATOM 539 C CA . TYR A 1 72 ? 2.482 7.062 3.086 1.00 86.00 72 TYR A CA 1
ATOM 540 C C . TYR A 1 72 ? 2.726 8.394 3.805 1.00 86.00 72 TYR A C 1
ATOM 542 O O . TYR A 1 72 ? 1.900 8.848 4.598 1.00 86.00 72 TYR A O 1
ATOM 550 N N . LEU A 1 73 ? 3.849 9.050 3.509 1.00 86.94 73 LEU A N 1
ATOM 551 C CA . LEU A 1 73 ? 4.199 10.345 4.091 1.00 86.94 73 LEU A CA 1
ATOM 552 C C . LEU A 1 73 ? 3.214 11.432 3.628 1.00 86.94 73 LEU A C 1
ATOM 554 O O . LEU A 1 73 ? 2.720 12.206 4.444 1.00 86.94 73 LEU A O 1
ATOM 558 N N . ILE A 1 74 ? 2.857 11.432 2.339 1.00 87.81 74 ILE A N 1
ATOM 559 C CA . ILE A 1 74 ? 1.834 12.324 1.778 1.00 87.81 74 ILE A CA 1
ATOM 560 C C . ILE A 1 74 ? 0.496 12.111 2.496 1.00 87.81 74 ILE A C 1
ATOM 562 O O . ILE A 1 74 ? -0.097 13.079 2.966 1.00 87.81 74 ILE A O 1
ATOM 566 N N . ALA A 1 75 ? 0.038 10.865 2.648 1.00 84.75 75 ALA A N 1
ATOM 567 C CA . ALA A 1 75 ? -1.213 10.580 3.352 1.00 84.75 75 ALA A CA 1
ATOM 568 C C . ALA A 1 75 ? -1.212 11.089 4.797 1.00 84.75 75 ALA A C 1
ATOM 570 O O . ALA A 1 75 ? -2.206 11.658 5.232 1.00 84.75 75 ALA A O 1
ATOM 571 N N . ASN A 1 76 ? -0.096 10.954 5.516 1.00 83.06 76 ASN A N 1
ATOM 572 C CA . ASN A 1 76 ? 0.013 11.441 6.889 1.00 83.06 76 ASN A CA 1
ATOM 573 C C . ASN A 1 76 ? 0.048 12.971 6.986 1.00 83.06 76 ASN A C 1
ATOM 575 O O . ASN A 1 76 ? -0.627 13.538 7.842 1.00 83.06 76 ASN A O 1
ATOM 579 N N . ILE A 1 77 ? 0.761 13.660 6.087 1.00 85.38 77 ILE A N 1
ATOM 580 C CA . ILE A 1 77 ? 0.772 15.135 6.042 1.00 85.38 77 ILE A CA 1
ATOM 581 C C . ILE A 1 77 ? -0.633 15.675 5.759 1.00 85.38 77 ILE A C 1
ATOM 583 O O . ILE A 1 77 ? -1.104 16.592 6.429 1.00 85.38 77 ILE A O 1
ATOM 587 N N . PHE A 1 78 ? -1.320 15.095 4.774 1.00 81.88 78 PHE A N 1
ATOM 588 C CA . PHE A 1 78 ? -2.679 15.495 4.406 1.00 81.88 78 PHE A CA 1
ATOM 589 C C . PHE A 1 78 ? -3.755 14.865 5.302 1.00 81.88 78 PHE A C 1
ATOM 591 O O . PHE A 1 78 ? -4.939 15.178 5.155 1.00 81.88 78 PHE A O 1
ATOM 598 N N . GLY A 1 79 ? -3.354 14.035 6.265 1.00 73.31 79 GLY A N 1
ATOM 599 C CA . GLY A 1 79 ? -4.240 13.279 7.138 1.00 73.31 79 GLY A CA 1
ATOM 600 C C . GLY A 1 79 ? -5.168 14.168 7.949 1.00 73.31 79 GLY A C 1
ATOM 601 O O . GLY A 1 79 ? -6.359 13.894 8.023 1.00 73.31 79 GLY A O 1
ATOM 602 N N . ALA A 1 80 ? -4.668 15.297 8.455 1.00 68.38 80 ALA A N 1
ATOM 603 C CA . ALA A 1 80 ? -5.476 16.266 9.198 1.00 68.38 80 ALA A CA 1
ATOM 604 C C . ALA A 1 80 ? -6.598 16.898 8.345 1.00 68.38 80 ALA A C 1
ATOM 606 O O . ALA A 1 80 ? -7.693 17.173 8.838 1.00 68.38 80 ALA A O 1
ATOM 607 N N . ILE A 1 81 ? -6.351 17.103 7.046 1.00 71.12 81 ILE A N 1
ATOM 608 C CA . ILE A 1 81 ? -7.348 17.633 6.103 1.00 71.12 81 ILE A CA 1
ATOM 609 C C . ILE A 1 81 ? -8.361 16.540 5.753 1.00 71.12 81 ILE A C 1
ATOM 611 O O . ILE A 1 81 ? -9.568 16.790 5.774 1.00 71.12 81 ILE A O 1
ATOM 615 N N . PHE A 1 82 ? -7.883 15.319 5.498 1.00 66.44 82 PHE A N 1
ATOM 616 C CA . PHE A 1 82 ? -8.743 14.158 5.280 1.00 66.44 82 PHE A CA 1
ATOM 617 C C . PHE A 1 82 ? -9.647 13.897 6.489 1.00 66.44 82 PHE A C 1
ATOM 619 O O . PHE A 1 82 ? -10.848 13.730 6.319 1.00 66.44 82 PHE A O 1
ATOM 626 N N . GLN A 1 83 ? -9.128 13.975 7.713 1.00 63.81 83 GLN A N 1
ATOM 627 C CA . GLN A 1 83 ? -9.891 13.772 8.949 1.00 63.81 83 GLN A CA 1
ATOM 628 C C . GLN A 1 83 ? -11.087 14.727 9.087 1.00 63.81 83 GLN A C 1
ATOM 630 O O . GLN A 1 83 ? -12.163 14.303 9.516 1.00 63.81 83 GLN A O 1
ATOM 635 N N . ASN A 1 84 ? -10.951 15.992 8.673 1.00 64.56 84 ASN A N 1
ATOM 636 C CA . ASN A 1 84 ? -12.068 16.945 8.690 1.00 64.56 84 ASN A CA 1
ATOM 637 C C . ASN A 1 84 ? -13.182 16.587 7.692 1.00 64.56 84 ASN A C 1
ATOM 639 O O . ASN A 1 84 ? -14.349 16.874 7.952 1.00 64.56 84 ASN A O 1
ATOM 643 N N . ILE A 1 85 ? -12.842 15.934 6.580 1.00 61.44 85 ILE A N 1
ATOM 644 C CA . ILE A 1 85 ? -13.805 15.447 5.581 1.00 61.44 85 ILE A CA 1
ATOM 645 C C . ILE A 1 85 ? -14.419 14.104 6.029 1.00 61.44 85 ILE A C 1
ATOM 647 O O . ILE A 1 85 ? -15.592 13.829 5.774 1.00 61.44 85 ILE A O 1
ATOM 651 N N . VAL A 1 86 ? -13.646 13.282 6.745 1.00 56.34 86 VAL A N 1
ATOM 652 C CA . VAL A 1 86 ? -13.940 11.870 7.043 1.00 56.34 86 VAL A CA 1
ATOM 653 C C . VAL A 1 86 ? -14.844 11.655 8.259 1.00 56.34 86 VAL A C 1
ATOM 655 O O . VAL A 1 86 ? -15.558 10.653 8.287 1.00 56.34 86 VAL A O 1
ATOM 658 N N . LYS A 1 87 ? -14.945 12.609 9.201 1.00 56.25 87 LYS A N 1
ATOM 659 C CA . LYS A 1 87 ? -15.871 12.526 10.361 1.00 56.25 87 LYS A CA 1
ATOM 660 C C . LYS A 1 87 ? -17.331 12.199 9.997 1.00 56.25 87 LYS A C 1
ATOM 662 O O . LYS A 1 87 ? -18.100 11.802 10.867 1.00 56.25 87 LYS A O 1
ATOM 667 N N . LYS A 1 88 ? -17.729 12.360 8.730 1.00 50.22 88 LYS A N 1
ATOM 668 C CA . LYS A 1 88 ? -19.076 12.067 8.230 1.00 50.22 88 LYS A CA 1
ATOM 669 C C . LYS A 1 88 ? -19.267 10.631 7.702 1.00 50.22 88 LYS A C 1
ATOM 671 O O . LYS A 1 88 ? -20.409 10.186 7.685 1.00 50.22 88 LYS A O 1
ATOM 676 N N . HIS A 1 89 ? -18.218 9.911 7.273 1.00 52.72 89 HIS A N 1
ATOM 677 C CA . HIS A 1 89 ? -18.286 8.592 6.596 1.00 52.72 89 HIS A CA 1
ATOM 678 C C . HIS A 1 89 ? -17.122 7.654 7.017 1.00 52.72 89 HIS A C 1
ATOM 680 O O . HIS A 1 89 ? -16.330 7.222 6.180 1.00 52.72 89 HIS A O 1
ATOM 686 N N . SER A 1 90 ? -17.007 7.334 8.314 1.00 56.91 90 SER A N 1
ATOM 687 C CA . SER A 1 90 ? -15.883 6.540 8.860 1.00 56.91 90 SER A CA 1
ATOM 688 C C . SER A 1 90 ? -15.780 5.128 8.261 1.00 56.91 90 SER A C 1
ATOM 690 O O . SER A 1 90 ? -14.701 4.695 7.885 1.00 56.91 90 SER A O 1
ATOM 692 N N . GLU A 1 91 ? -16.901 4.422 8.090 1.00 61.59 91 GLU A N 1
ATOM 693 C CA . GLU A 1 91 ? -16.880 2.997 7.708 1.00 61.59 91 GLU A CA 1
ATOM 694 C C . GLU A 1 91 ? -16.596 2.766 6.212 1.00 61.59 91 GLU A C 1
ATOM 696 O O . GLU A 1 91 ? -15.973 1.777 5.829 1.00 61.59 91 GLU A O 1
ATOM 701 N N . GLY A 1 92 ? -17.024 3.690 5.344 1.00 59.50 92 GLY A N 1
ATOM 702 C CA . GLY A 1 92 ? -16.824 3.567 3.895 1.00 59.50 92 GLY A CA 1
ATOM 703 C C . GLY A 1 92 ? -15.377 3.807 3.463 1.00 59.50 92 GLY A C 1
ATOM 704 O O . GLY A 1 92 ? -14.925 3.257 2.459 1.00 59.50 92 GLY A O 1
ATOM 705 N N . LEU A 1 93 ? -14.634 4.609 4.229 1.00 66.81 93 LEU A N 1
ATOM 706 C CA . LEU A 1 93 ? -13.249 4.933 3.917 1.00 66.81 93 LEU A CA 1
ATOM 707 C C . LEU A 1 93 ? -12.317 3.756 4.201 1.00 66.81 93 LEU A C 1
ATOM 709 O O . LEU A 1 93 ? -11.456 3.472 3.371 1.00 66.81 93 LEU A O 1
ATOM 713 N N . LEU A 1 94 ? -12.539 3.038 5.308 1.00 69.56 94 LEU A N 1
ATOM 714 C CA . LEU A 1 94 ? -11.790 1.831 5.639 1.00 69.56 94 LEU A CA 1
ATOM 715 C C . LEU A 1 94 ? -11.908 0.800 4.510 1.00 69.56 94 LEU A C 1
ATOM 717 O O . LEU A 1 94 ? -10.907 0.290 4.015 1.00 69.56 94 LEU A O 1
ATOM 721 N N . VAL A 1 95 ? -13.130 0.545 4.032 1.00 71.06 95 VAL A N 1
ATOM 722 C CA . VAL A 1 95 ? -13.376 -0.401 2.934 1.00 71.06 95 VAL A CA 1
ATOM 723 C C . VAL A 1 95 ? -12.636 0.029 1.662 1.00 71.06 95 VAL A C 1
ATOM 725 O O . VAL A 1 95 ? -11.949 -0.784 1.042 1.00 71.06 95 VAL A O 1
ATOM 728 N N . CYS A 1 96 ? -12.690 1.314 1.303 1.00 70.44 96 CYS A N 1
ATOM 729 C CA . CYS A 1 96 ? -11.921 1.854 0.178 1.00 70.44 96 CYS A CA 1
ATOM 730 C C . CYS A 1 96 ? -10.403 1.711 0.378 1.00 70.44 96 CYS A C 1
ATOM 732 O O . CYS A 1 96 ? -9.693 1.352 -0.565 1.00 70.44 96 CYS A O 1
ATOM 734 N N . ALA A 1 97 ? -9.910 1.939 1.597 1.00 74.50 97 ALA A N 1
ATOM 735 C CA . ALA A 1 97 ? -8.502 1.813 1.956 1.00 74.50 97 ALA A CA 1
ATOM 736 C C . ALA A 1 97 ? -7.995 0.363 1.896 1.00 74.5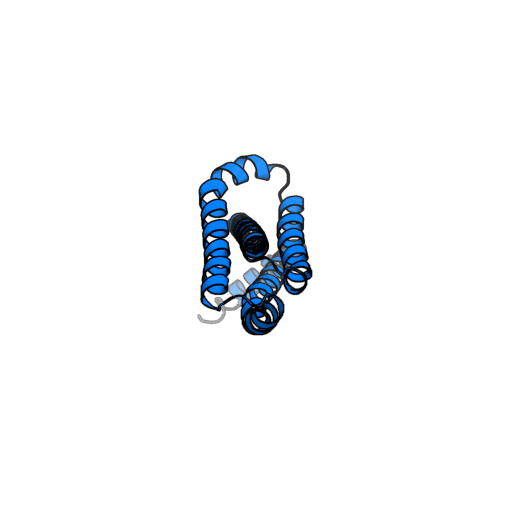0 97 ALA A C 1
ATOM 738 O O . ALA A 1 97 ? -6.797 0.172 1.738 1.00 74.50 97 ALA A O 1
ATOM 739 N N . PHE A 1 98 ? -8.874 -0.647 1.941 1.00 74.62 98 PHE A N 1
ATOM 740 C CA . PHE A 1 98 ? -8.523 -2.055 1.694 1.00 74.62 98 PHE A CA 1
ATOM 741 C C . PHE A 1 98 ? -8.647 -2.474 0.231 1.00 74.62 98 PHE A C 1
ATOM 743 O O . PHE A 1 98 ? -7.805 -3.218 -0.276 1.00 74.62 98 PHE A O 1
ATOM 750 N N . ILE A 1 99 ? -9.671 -1.983 -0.468 1.00 81.69 99 ILE A N 1
ATOM 751 C CA . ILE A 1 99 ? -9.899 -2.319 -1.877 1.00 81.69 99 ILE A CA 1
ATOM 752 C C . ILE A 1 99 ? -8.766 -1.773 -2.757 1.00 81.69 99 ILE A C 1
ATOM 754 O O . ILE A 1 99 ? -8.286 -2.476 -3.644 1.00 81.69 99 ILE A O 1
ATOM 758 N N . LEU A 1 100 ? -8.297 -0.550 -2.494 1.00 82.88 100 LEU A N 1
ATOM 759 C CA . LEU A 1 1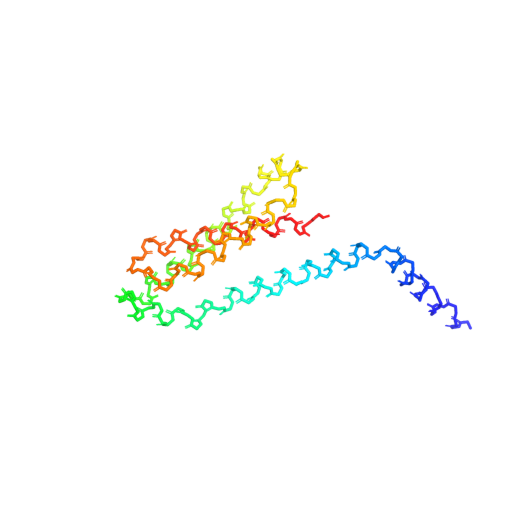00 ? -7.226 0.086 -3.268 1.00 82.88 100 LEU A CA 1
ATOM 760 C C . LEU A 1 100 ? -5.909 -0.727 -3.252 1.00 82.88 100 LEU A C 1
ATOM 762 O O . LEU A 1 100 ? -5.434 -1.089 -4.331 1.00 82.88 100 LEU A O 1
ATOM 766 N N . PRO A 1 101 ? -5.329 -1.093 -2.089 1.00 81.62 101 PRO A N 1
ATOM 767 C CA . PRO A 1 101 ? -4.166 -1.975 -2.012 1.00 81.62 101 PRO A CA 1
ATOM 768 C C . PRO A 1 101 ? -4.395 -3.345 -2.643 1.00 81.62 101 PRO A C 1
ATOM 770 O O . PR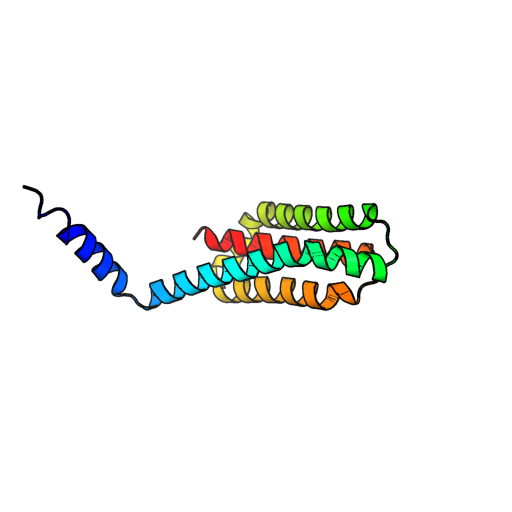O A 1 101 ? -3.487 -3.862 -3.290 1.00 81.62 101 PRO A O 1
ATOM 773 N N . ALA A 1 102 ? -5.588 -3.927 -2.485 1.00 82.00 102 ALA A N 1
ATOM 774 C CA . ALA A 1 102 ? -5.896 -5.239 -3.045 1.00 82.00 102 ALA A CA 1
ATOM 775 C C . ALA A 1 102 ? -5.862 -5.220 -4.583 1.00 82.00 102 ALA A C 1
ATOM 777 O O . ALA A 1 102 ? -5.258 -6.097 -5.205 1.00 82.00 102 ALA A O 1
ATOM 778 N N . ILE A 1 103 ? -6.440 -4.183 -5.203 1.00 85.25 103 ILE A N 1
ATOM 779 C CA . ILE A 1 103 ? -6.382 -3.976 -6.658 1.00 85.25 103 ILE A CA 1
ATOM 780 C C . ILE A 1 103 ? -4.936 -3.761 -7.110 1.00 85.25 103 ILE A C 1
ATOM 782 O O . ILE A 1 103 ? -4.527 -4.317 -8.131 1.00 85.25 103 ILE A O 1
ATOM 786 N N . VAL A 1 104 ? -4.151 -2.989 -6.349 1.00 84.94 104 VAL A N 1
ATOM 787 C CA . VAL A 1 104 ? -2.730 -2.772 -6.646 1.00 84.94 104 VAL A CA 1
ATOM 788 C C . VAL A 1 104 ? -1.985 -4.104 -6.665 1.00 84.94 104 VAL A C 1
ATOM 790 O O . VAL A 1 104 ? -1.381 -4.420 -7.683 1.00 84.94 104 VAL A O 1
ATOM 793 N N . VAL A 1 105 ? -2.090 -4.922 -5.612 1.00 81.56 105 VAL A N 1
ATOM 794 C CA . VAL A 1 105 ? -1.407 -6.227 -5.527 1.00 81.56 105 VAL A CA 1
ATOM 795 C C . VAL A 1 105 ? -1.834 -7.170 -6.652 1.00 81.56 105 VAL A C 1
ATOM 797 O O . VAL A 1 105 ? -0.982 -7.841 -7.235 1.00 81.56 105 VAL A O 1
ATOM 800 N N . PHE A 1 106 ? -3.120 -7.184 -7.011 1.00 85.12 106 PHE A N 1
ATOM 801 C CA . PHE A 1 106 ? -3.618 -7.975 -8.137 1.00 85.12 106 PHE A CA 1
ATOM 802 C C . PHE A 1 106 ? -3.053 -7.503 -9.486 1.00 85.12 106 PHE A C 1
ATOM 804 O O . PHE A 1 106 ? -2.782 -8.315 -10.368 1.00 85.12 106 PHE A O 1
ATOM 811 N N . THR A 1 107 ? -2.848 -6.195 -9.647 1.00 84.12 107 THR A N 1
ATOM 812 C CA . THR A 1 107 ? -2.380 -5.594 -10.903 1.00 84.12 107 THR A CA 1
ATOM 813 C C . THR A 1 107 ? -0.856 -5.651 -11.047 1.00 84.12 107 THR A C 1
ATOM 815 O O . THR A 1 107 ? -0.359 -5.780 -12.165 1.00 84.12 107 THR A O 1
ATOM 818 N N . THR A 1 108 ? -0.101 -5.627 -9.943 1.00 81.88 108 THR A N 1
ATOM 819 C CA . THR A 1 108 ? 1.373 -5.660 -9.906 1.00 81.88 108 THR A CA 1
ATOM 820 C C . THR A 1 108 ? 2.029 -6.691 -10.841 1.00 81.88 108 THR A C 1
ATOM 822 O O . THR A 1 108 ? 2.940 -6.294 -11.571 1.00 81.88 108 THR A O 1
ATOM 825 N N . PRO A 1 109 ? 1.610 -7.975 -10.908 1.00 79.81 109 PRO A N 1
ATOM 826 C CA . PRO A 1 109 ? 2.257 -8.953 -11.792 1.00 79.81 109 PRO A CA 1
ATOM 827 C C . PRO A 1 109 ? 2.059 -8.680 -13.292 1.00 79.81 109 PRO A C 1
ATOM 829 O O . PRO A 1 109 ? 2.835 -9.176 -14.108 1.00 79.81 109 PRO A O 1
ATOM 832 N N . PHE A 1 110 ? 1.048 -7.899 -13.681 1.00 80.81 110 PHE A N 1
ATOM 833 C CA . PHE A 1 110 ? 0.746 -7.605 -15.086 1.00 80.81 110 PHE A CA 1
ATOM 834 C C . PHE A 1 110 ? 1.470 -6.360 -15.612 1.00 80.81 110 PHE A C 1
ATOM 836 O O . PHE A 1 110 ? 1.521 -6.129 -16.824 1.00 80.81 110 PHE A O 1
ATOM 843 N N . VAL A 1 111 ? 2.037 -5.547 -14.721 1.00 79.50 111 VAL A N 1
ATOM 844 C CA . VAL A 1 111 ? 2.669 -4.280 -15.084 1.00 79.50 111 VAL A CA 1
ATOM 845 C C . VAL A 1 111 ? 4.104 -4.517 -15.543 1.00 79.50 111 VAL A C 1
ATOM 847 O O . VAL A 1 111 ? 4.915 -5.102 -14.838 1.00 79.50 111 VAL A O 1
ATOM 850 N N . LYS A 1 112 ? 4.435 -4.010 -16.734 1.00 79.12 112 LYS A N 1
ATOM 851 C CA . LYS A 1 112 ? 5.791 -4.078 -17.316 1.00 79.12 112 LYS A CA 1
ATOM 852 C C . LYS A 1 112 ? 6.533 -2.739 -17.285 1.00 79.12 112 LYS A C 1
ATOM 854 O O . LYS A 1 112 ? 7.691 -2.670 -17.671 1.00 79.12 112 LYS A O 1
ATOM 859 N N . SER A 1 113 ? 5.858 -1.667 -16.865 1.00 79.88 113 SER A N 1
ATOM 860 C CA . SER A 1 113 ? 6.402 -0.307 -16.841 1.00 79.88 113 SER A CA 1
ATOM 861 C C . SER A 1 113 ? 6.726 0.129 -15.415 1.00 79.88 113 SER A C 1
ATOM 863 O O . SER A 1 113 ? 5.855 0.108 -14.544 1.00 79.88 113 SER A O 1
ATOM 865 N N . LEU A 1 114 ? 7.963 0.587 -15.199 1.00 78.25 114 LEU A N 1
ATOM 866 C CA . LEU A 1 114 ? 8.448 1.092 -13.909 1.00 78.25 114 LEU A CA 1
ATOM 867 C C . LEU A 1 114 ? 7.610 2.277 -13.409 1.00 78.25 114 LEU A C 1
ATOM 869 O O . LEU A 1 114 ? 7.255 2.331 -12.237 1.00 78.25 114 LEU A O 1
ATOM 873 N N . ILE A 1 115 ? 7.228 3.193 -14.304 1.00 82.56 115 ILE A N 1
ATOM 874 C CA . ILE A 1 115 ? 6.449 4.391 -13.948 1.00 82.56 115 ILE A CA 1
ATOM 875 C C . ILE A 1 115 ? 5.079 3.996 -13.387 1.00 82.56 115 ILE A C 1
ATOM 877 O O . ILE A 1 115 ? 4.637 4.533 -12.373 1.00 82.56 115 ILE A O 1
ATOM 881 N N . VAL A 1 116 ? 4.426 3.018 -14.020 1.00 83.31 116 VAL A N 1
ATOM 882 C CA . VAL A 1 116 ? 3.121 2.516 -13.573 1.00 83.31 116 VAL A CA 1
ATOM 883 C C . VAL A 1 116 ? 3.258 1.819 -12.218 1.00 83.31 116 VAL A C 1
ATOM 885 O O . VAL A 1 116 ? 2.413 2.027 -11.354 1.00 83.31 116 VAL A O 1
ATOM 888 N N . MET A 1 117 ? 4.343 1.072 -11.979 1.00 82.12 117 MET A N 1
ATOM 889 C CA . MET A 1 117 ? 4.618 0.501 -10.654 1.00 82.12 117 MET A CA 1
ATOM 890 C C . MET A 1 117 ? 4.808 1.568 -9.582 1.00 82.12 117 MET A C 1
ATOM 892 O O . MET A 1 117 ? 4.221 1.435 -8.514 1.00 82.12 117 MET A O 1
ATOM 896 N N . CYS A 1 118 ? 5.577 2.629 -9.847 1.00 84.69 118 CYS A N 1
ATOM 897 C CA . CYS A 1 118 ? 5.747 3.722 -8.888 1.00 84.69 118 CYS A CA 1
ATOM 898 C C . CYS A 1 118 ? 4.400 4.340 -8.505 1.00 84.69 118 CYS A C 1
ATOM 900 O O . CYS A 1 118 ? 4.125 4.507 -7.323 1.00 84.69 118 CYS A O 1
ATOM 902 N N . ILE A 1 119 ? 3.533 4.618 -9.484 1.00 86.62 119 ILE A N 1
ATOM 903 C CA . ILE A 1 119 ? 2.200 5.184 -9.227 1.00 86.62 119 ILE A CA 1
ATOM 904 C C . ILE A 1 119 ? 1.346 4.219 -8.397 1.00 86.62 119 ILE A C 1
ATOM 906 O O . ILE A 1 119 ? 0.715 4.638 -7.430 1.00 86.62 119 ILE A O 1
ATOM 910 N N . LEU A 1 120 ? 1.345 2.928 -8.733 1.00 86.50 120 LEU A N 1
ATOM 911 C CA . LEU A 1 120 ? 0.589 1.917 -7.992 1.00 86.50 120 LEU A CA 1
ATOM 912 C C . LEU A 1 120 ? 1.086 1.770 -6.548 1.00 86.50 120 LEU A C 1
ATOM 914 O O . LEU A 1 120 ? 0.276 1.744 -5.623 1.00 86.50 120 LEU A O 1
ATOM 918 N N . PHE A 1 121 ? 2.403 1.739 -6.337 1.00 86.00 121 PHE A N 1
ATOM 919 C CA . PHE A 1 121 ? 2.991 1.686 -5.000 1.00 86.00 121 PHE A CA 1
ATOM 920 C C . PHE A 1 121 ? 2.760 2.972 -4.207 1.00 86.00 121 PHE A C 1
ATOM 922 O O . PHE A 1 121 ? 2.538 2.898 -3.000 1.00 86.00 121 PHE A O 1
ATOM 929 N N . LEU A 1 122 ? 2.732 4.132 -4.865 1.00 87.50 122 LEU A N 1
ATOM 930 C CA . LEU A 1 122 ? 2.367 5.405 -4.246 1.00 87.50 122 LEU A CA 1
ATOM 931 C C . LEU A 1 122 ? 0.910 5.377 -3.771 1.00 87.50 122 LEU A C 1
ATOM 933 O O . LEU A 1 122 ? 0.658 5.664 -2.604 1.00 87.50 122 LEU A O 1
ATOM 937 N N . ILE A 1 123 ? -0.029 4.941 -4.620 1.00 86.81 123 ILE A N 1
ATOM 938 C CA . ILE A 1 123 ? -1.446 4.766 -4.254 1.00 86.81 123 ILE A CA 1
ATOM 939 C C . ILE A 1 123 ? -1.584 3.784 -3.084 1.00 86.81 123 ILE A C 1
ATOM 941 O O . ILE A 1 123 ? -2.315 4.058 -2.132 1.00 86.81 123 ILE A O 1
ATOM 945 N N . GLN A 1 124 ? -0.852 2.667 -3.118 1.00 86.50 124 GLN A N 1
ATOM 946 C CA . GLN A 1 124 ? -0.840 1.687 -2.032 1.00 86.50 124 GLN A CA 1
ATOM 947 C C . GLN A 1 124 ? -0.322 2.291 -0.718 1.00 86.50 124 GLN A C 1
ATOM 949 O O . GLN A 1 124 ? -0.906 2.050 0.337 1.00 86.50 124 GLN A O 1
ATOM 954 N N . GLY A 1 125 ? 0.747 3.091 -0.772 1.00 84.12 125 GLY A N 1
ATOM 955 C CA . GLY A 1 125 ? 1.291 3.799 0.386 1.00 84.12 125 GLY A CA 1
ATOM 956 C C . GLY A 1 125 ? 0.319 4.830 0.955 1.00 84.12 125 GLY A C 1
ATOM 957 O O . GLY A 1 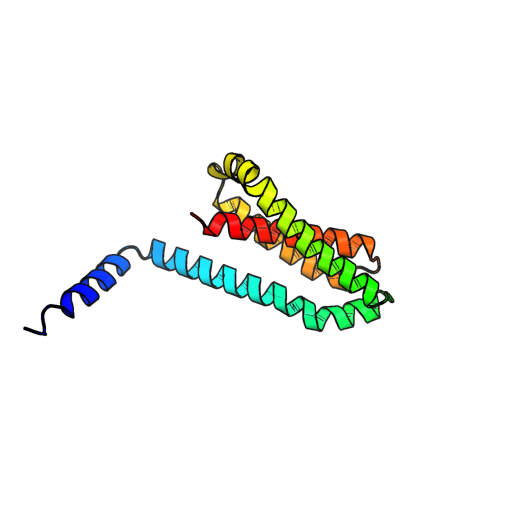125 ? 0.154 4.920 2.170 1.00 84.12 125 GLY A O 1
ATOM 958 N N . THR A 1 126 ? -0.380 5.564 0.087 1.00 83.81 126 THR A N 1
ATOM 959 C CA . THR A 1 126 ? -1.390 6.544 0.499 1.00 83.81 126 THR A CA 1
ATOM 960 C C . THR A 1 126 ? -2.596 5.877 1.159 1.00 83.81 126 THR A C 1
ATOM 962 O O . THR A 1 126 ? -3.052 6.344 2.200 1.00 83.81 126 THR A O 1
ATOM 965 N N . ALA A 1 127 ? -3.077 4.756 0.612 1.00 83.25 127 ALA A N 1
ATOM 966 C CA . ALA A 1 127 ? -4.153 3.978 1.223 1.00 83.25 127 ALA A CA 1
ATOM 967 C C . ALA A 1 127 ? -3.756 3.448 2.610 1.00 83.25 127 ALA A C 1
ATOM 969 O O . ALA A 1 127 ? -4.534 3.561 3.551 1.00 83.25 127 ALA A O 1
ATOM 970 N N . GLN A 1 128 ? -2.519 2.961 2.762 1.00 80.94 128 GLN A N 1
ATOM 971 C CA . GLN A 1 128 ? -2.001 2.499 4.051 1.00 80.94 128 GLN A CA 1
ATOM 972 C C . GLN A 1 128 ? -1.933 3.621 5.099 1.00 80.94 128 GLN A C 1
ATOM 974 O O . GLN A 1 128 ? -2.294 3.396 6.251 1.00 80.94 128 GLN A O 1
ATOM 979 N N . GLY A 1 129 ? -1.493 4.825 4.717 1.00 81.06 129 GLY A N 1
ATOM 980 C CA . GLY A 1 129 ? -1.471 5.971 5.634 1.00 81.06 129 GLY A CA 1
ATOM 981 C C . GLY A 1 129 ? -2.868 6.393 6.088 1.00 81.06 129 GLY A C 1
ATOM 982 O O . GLY A 1 129 ? -3.044 6.848 7.213 1.00 81.06 129 GLY A O 1
ATOM 983 N N . LEU A 1 130 ? -3.880 6.182 5.244 1.00 77.88 130 LEU A N 1
ATOM 984 C CA . LEU A 1 130 ? -5.266 6.488 5.577 1.00 77.88 130 LEU A CA 1
ATOM 985 C C . LEU A 1 130 ? -5.852 5.520 6.617 1.00 77.88 130 LEU A C 1
ATOM 987 O O . LEU A 1 130 ? -6.579 5.960 7.502 1.00 77.88 130 LEU A O 1
ATOM 991 N N . THR A 1 131 ? -5.505 4.231 6.545 1.00 75.88 131 THR A N 1
ATOM 992 C CA . THR A 1 131 ? -5.930 3.217 7.527 1.00 75.88 131 THR A CA 1
ATOM 993 C C . THR A 1 131 ? -5.342 3.472 8.919 1.00 75.88 131 THR A C 1
ATOM 995 O O . THR A 1 131 ? -6.007 3.243 9.929 1.00 75.88 131 THR A O 1
ATOM 998 N N . ASP A 1 132 ? -4.101 3.962 8.989 1.00 73.25 132 ASP A N 1
ATOM 999 C CA . ASP A 1 132 ? -3.438 4.257 10.265 1.00 73.25 132 ASP A CA 1
ATOM 1000 C C . ASP A 1 132 ? -4.099 5.448 10.979 1.00 73.25 132 ASP A C 1
ATOM 1002 O O . ASP A 1 132 ? -4.358 5.400 12.179 1.00 73.25 132 ASP A O 1
ATOM 1006 N N . LEU A 1 133 ? -4.505 6.475 10.223 1.00 70.75 133 LEU A N 1
ATOM 1007 C CA . LEU A 1 133 ? -5.212 7.649 10.752 1.00 70.75 133 LEU A CA 1
ATOM 1008 C C . LEU A 1 133 ? -6.567 7.322 11.394 1.00 70.75 133 LEU A C 1
ATOM 1010 O O . LEU A 1 133 ? -7.000 8.058 12.282 1.00 70.75 133 LEU A O 1
ATOM 1014 N N . GLU A 1 134 ? -7.239 6.256 10.957 1.00 65.06 134 GLU A N 1
ATOM 1015 C CA . GLU A 1 134 ? -8.488 5.790 11.571 1.00 65.06 134 GLU A CA 1
ATOM 1016 C C . GLU A 1 134 ? -8.244 5.076 12.908 1.00 65.06 134 GLU A C 1
ATOM 1018 O O . GLU A 1 134 ? -9.083 5.147 13.798 1.00 65.06 134 GLU A O 1
ATOM 1023 N N . SER A 1 135 ? -7.077 4.450 13.094 1.00 57.34 135 SER A N 1
ATOM 1024 C CA . SER A 1 135 ? -6.755 3.669 14.300 1.00 57.34 135 SER A CA 1
ATOM 1025 C C . SER A 1 135 ? -6.490 4.527 15.548 1.00 57.34 135 SER A C 1
ATOM 1027 O O . SER A 1 135 ? -6.433 3.995 16.656 1.00 57.34 135 SER A O 1
ATOM 1029 N N . TYR A 1 136 ? -6.321 5.844 15.393 1.00 54.31 136 TYR A N 1
ATOM 1030 C CA . TYR A 1 136 ? -6.084 6.785 16.496 1.00 54.31 136 TYR A CA 1
ATOM 1031 C C . TYR A 1 136 ? -7.366 7.262 17.217 1.00 54.31 136 TYR A C 1
ATOM 1033 O O . TYR A 1 136 ? -7.259 8.062 18.150 1.00 54.31 136 TYR A O 1
ATOM 1041 N N . TYR A 1 137 ? -8.556 6.785 16.822 1.00 42.97 137 TYR A N 1
ATOM 1042 C CA . TYR A 1 137 ? -9.863 7.166 17.387 1.00 42.97 137 TYR A CA 1
ATOM 1043 C C . TYR A 1 137 ? -10.746 5.957 17.720 1.00 42.97 137 TYR A C 1
ATOM 1045 O O . TYR A 1 137 ? -11.556 6.087 18.668 1.00 42.97 137 TYR A O 1
#

Mean predicted aligned error: 11.35 Å

InterPro domains:
  IPR036259 MFS transporter superfamily [SSF103473] (27-131)

Nearest PDB structures (foldseek):
  8xoa-assembly1_A  TM=7.033E-01  e=2.011E-01  Homo sapiens
  8uco-assembly1_A  TM=6.474E-01  e=2.218E+00  Homo sapiens
  8xit-assembly1_B  TM=3.739E-01  e=1.678E+00  Ovis aries
  8hpj-assembly1_A  TM=5.322E-01  e=6.773E+00  Oxalobacter formigenes

Radius of gyration: 20.31 Å; Cα contacts (8 Å, |Δi|>4): 94; chains: 1; bounding box: 39×30×70 Å

Solvent-accessible surface area (backbone atoms only — not comparable to full-atom values): 7429 Å² total; per-residue (Å²): 143,73,71,73,71,61,53,56,55,53,49,53,54,54,61,64,60,72,44,62,66,59,55,52,51,52,51,50,53,53,51,53,50,52,54,51,52,51,59,61,58,52,47,64,72,46,46,60,59,41,33,67,70,33,74,49,57,72,69,59,50,53,53,23,54,50,30,16,56,49,20,23,51,52,28,52,71,48,35,70,62,49,50,73,66,35,80,81,49,66,71,62,48,54,55,51,35,50,49,53,38,51,53,37,63,69,45,50,78,76,54,59,48,68,68,59,46,23,52,43,30,19,53,33,17,26,26,52,27,51,52,55,66,59,73,81,115

Sequence (137 aa):
MVVKSSEESQFGIKVYLSQPWNLIKSGYLVLTWIVLGFHLELIGPTMSIVAANAKVDYSGMSSALASRSAGYLIANIFGAIFQNIVKKHSEGLLVCAFILPAIVVFTTPFVKSLIVMCILFLIQGTAQGLTDLESYY

Secondary structure (DSSP, 8-state):
--SHHHHHHHHHHHHHTT-HHHHHHHHHHHHHHHHHHHHHHTHHHHHHHHHHHHT--HHHHHHHHHHHHHHHHHHHHTHHHHHHHHTT-HHHHHHHHHHHHHHHHHHGGG---HHHHHHHHHHHHHHHHHHHHHTT-

Foldseek 3Di:
DPPVVVVVVVVVVVVVVVPVVVVVVVVVLVVLVVVVVCLVVVCVVVVVLLCVQLVDDPVLVVLLLVLLQVLLVVLQVCVVVVVVVCVVPVPVLLVVLVVLSVVLVVCSSVDNDSVVSSVSSSSNSNSVNNSVSSVVD

pLDDT: mean 72.78, std 12.72, range [40.84, 90.44]